Protein AF-A0AAN6ETE1-F1 (afdb_monomer)

Foldseek 3Di:
DDDDDDDDDDPVSVVPPVVVCLPPVPQDKDKDFDDDPVLQVLCRRPVRIDMRHDDDDDDCVVSVVVVVVVVVVVVVVVVVVVVPPPPDDDDDD

Mean predicted aligned error: 8.71 Å

Organism: Exophiala dermatitidis (NCBI:txid5970)

pLDDT: mean 87.1, std 16.94, range [40.69, 98.31]

Sequence (93 aa):
MAMFEVNIFTPAQFGAFIPWLVINRGPLSALVHPNTEDGDELRAHSQRATWLGERVPLDLGVLKKLQDKRRAEAETTTTGTTSSEQQGNGTAA

Structure (mmCIF, N/CA/C/O backbone):
data_AF-A0AAN6ETE1-F1
#
_entry.id   AF-A0AAN6ETE1-F1
#
loop_
_atom_site.group_PDB
_atom_site.id
_atom_site.type_symbol
_atom_site.label_atom_id
_atom_site.label_alt_id
_atom_site.label_comp_id
_atom_site.label_asym_id
_atom_site.label_entity_id
_atom_site.label_seq_id
_atom_site.pdbx_PDB_ins_code
_atom_site.Cartn_x
_atom_site.Cartn_y
_atom_site.Cartn_z
_atom_site.occupancy
_atom_site.B_iso_or_equiv
_atom_site.auth_seq_id
_atom_site.auth_comp_id
_atom_site.auth_asym_id
_atom_site.auth_atom_id
_atom_site.pdbx_PDB_model_num
ATOM 1 N N . MET A 1 1 ? -5.427 -15.755 0.296 1.00 83.25 1 MET A N 1
ATOM 2 C CA . MET A 1 1 ? -4.281 -15.553 -0.618 1.00 83.25 1 MET A CA 1
ATOM 3 C C . MET A 1 1 ? -3.055 -15.242 0.217 1.00 83.25 1 MET A C 1
ATOM 5 O O . MET A 1 1 ? -3.216 -14.616 1.257 1.00 83.25 1 MET A O 1
ATOM 9 N N . ALA A 1 2 ? -1.872 -15.692 -0.194 1.00 92.19 2 ALA A N 1
ATOM 10 C CA . ALA A 1 2 ? -0.629 -15.282 0.456 1.00 92.19 2 ALA A CA 1
ATOM 11 C C . ALA A 1 2 ? -0.242 -13.870 -0.011 1.00 92.19 2 ALA A C 1
ATOM 13 O O . ALA A 1 2 ? -0.455 -13.533 -1.176 1.00 92.19 2 ALA A O 1
ATOM 14 N N . MET A 1 3 ? 0.308 -13.061 0.892 1.00 94.81 3 MET A N 1
ATOM 15 C CA . MET A 1 3 ? 0.819 -11.721 0.602 1.00 94.81 3 MET A CA 1
ATOM 16 C C . MET A 1 3 ? 2.029 -11.422 1.490 1.00 94.81 3 MET A C 1
ATOM 18 O O . MET A 1 3 ? 2.229 -12.087 2.507 1.00 94.81 3 MET A O 1
ATOM 22 N N . PHE A 1 4 ? 2.811 -10.419 1.107 1.00 96.56 4 PHE A N 1
ATOM 23 C CA . PHE A 1 4 ? 3.869 -9.833 1.925 1.00 96.56 4 PHE A CA 1
ATOM 24 C C . PHE A 1 4 ? 3.709 -8.311 1.916 1.00 96.56 4 PHE A C 1
ATOM 26 O O . PHE A 1 4 ? 3.144 -7.759 0.970 1.00 96.56 4 PHE A O 1
ATOM 33 N N . GLU A 1 5 ? 4.204 -7.644 2.955 1.00 96.31 5 GLU A N 1
ATOM 34 C CA . GLU A 1 5 ? 4.224 -6.184 3.026 1.00 96.31 5 GLU A CA 1
ATOM 35 C C . GLU A 1 5 ? 5.640 -5.641 2.835 1.00 96.31 5 GLU A C 1
ATOM 37 O O . GLU A 1 5 ? 6.633 -6.302 3.146 1.00 96.31 5 GLU A O 1
ATOM 42 N N . VAL A 1 6 ? 5.724 -4.413 2.329 1.00 97.06 6 VAL A N 1
ATOM 43 C CA . VAL A 1 6 ? 6.964 -3.640 2.259 1.00 97.06 6 VAL A CA 1
ATOM 44 C C . VAL A 1 6 ? 6.641 -2.228 2.712 1.00 97.06 6 VAL A C 1
ATOM 46 O O . VAL A 1 6 ? 5.827 -1.548 2.089 1.00 97.06 6 VAL A O 1
ATOM 49 N N . ASN A 1 7 ? 7.300 -1.778 3.776 1.00 96.25 7 ASN A N 1
ATOM 50 C CA . ASN A 1 7 ? 7.137 -0.422 4.278 1.00 96.25 7 ASN A CA 1
ATOM 51 C C . ASN A 1 7 ? 8.114 0.532 3.587 1.00 96.25 7 ASN A C 1
ATOM 53 O O . ASN A 1 7 ? 9.320 0.281 3.521 1.00 96.25 7 ASN A O 1
ATOM 57 N N . ILE A 1 8 ? 7.574 1.640 3.086 1.00 96.12 8 ILE A N 1
ATOM 58 C CA . ILE A 1 8 ? 8.318 2.701 2.414 1.00 96.12 8 ILE A CA 1
ATOM 59 C C . ILE A 1 8 ? 8.237 3.954 3.277 1.00 96.12 8 ILE A C 1
ATOM 61 O O . ILE A 1 8 ? 7.145 4.430 3.576 1.00 96.12 8 ILE A O 1
ATOM 65 N N . PHE A 1 9 ? 9.390 4.489 3.674 1.00 94.50 9 PHE A N 1
ATOM 66 C CA . PHE A 1 9 ? 9.459 5.518 4.717 1.00 94.50 9 PHE A CA 1
ATOM 67 C C . PHE A 1 9 ? 9.865 6.896 4.197 1.00 94.50 9 PHE A C 1
ATOM 69 O O . PHE A 1 9 ? 9.755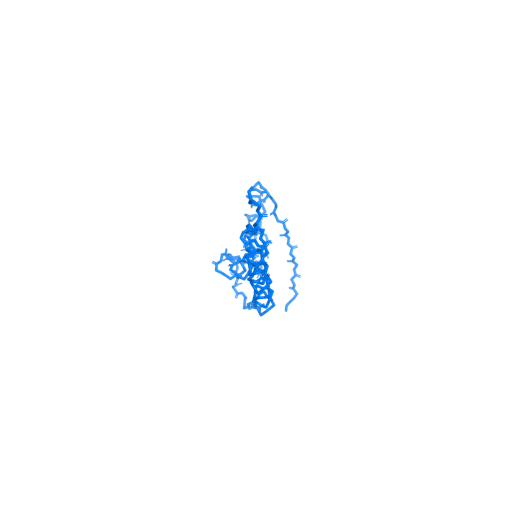 7.879 4.923 1.00 94.50 9 PHE A O 1
ATOM 76 N N . THR A 1 10 ? 10.345 6.991 2.953 1.00 96.06 10 THR A N 1
ATOM 77 C CA . THR A 1 10 ? 10.783 8.267 2.374 1.00 96.06 10 THR A CA 1
ATOM 78 C C . THR A 1 10 ? 10.175 8.513 0.993 1.00 96.06 10 THR A C 1
ATOM 80 O O . THR A 1 10 ? 9.963 7.560 0.234 1.00 96.06 10 THR A O 1
ATOM 83 N N . PRO A 1 11 ? 9.966 9.786 0.601 1.00 95.75 11 PRO A N 1
ATOM 84 C CA . PRO A 1 11 ? 9.512 10.123 -0.749 1.00 95.75 11 PRO A CA 1
ATOM 85 C C . PRO A 1 11 ? 10.446 9.602 -1.848 1.00 95.75 11 PRO A C 1
ATOM 87 O O . PRO A 1 11 ? 9.981 9.169 -2.899 1.00 95.75 11 PRO A O 1
ATOM 90 N N . ALA A 1 12 ? 11.761 9.591 -1.598 1.00 97.94 12 ALA A N 1
ATOM 91 C CA . ALA A 1 12 ? 12.748 9.077 -2.545 1.00 97.94 12 ALA A CA 1
ATOM 92 C C . ALA A 1 12 ? 12.588 7.566 -2.781 1.00 97.94 12 ALA A C 1
ATOM 94 O O . ALA A 1 12 ? 12.592 7.116 -3.926 1.00 97.94 12 ALA A O 1
ATOM 95 N N . GLN A 1 13 ? 12.377 6.782 -1.716 1.00 97.56 13 GLN A N 1
ATOM 96 C CA . GLN A 1 13 ? 12.079 5.353 -1.846 1.00 97.56 13 GLN A CA 1
ATOM 97 C C . GLN A 1 13 ? 10.756 5.125 -2.580 1.00 97.56 13 GLN A C 1
ATOM 99 O O . GLN A 1 13 ? 10.694 4.256 -3.445 1.00 97.56 13 GLN A O 1
ATOM 104 N N . PHE A 1 14 ? 9.719 5.919 -2.291 1.00 97.19 14 PHE A N 1
ATOM 105 C CA . PHE A 1 14 ? 8.432 5.820 -2.985 1.00 97.19 14 PHE A CA 1
ATOM 106 C C . PHE A 1 14 ? 8.584 6.082 -4.489 1.00 97.19 14 PHE A C 1
ATOM 108 O O . PHE A 1 14 ? 8.125 5.284 -5.308 1.00 97.19 14 PHE A O 1
ATOM 115 N N . GLY A 1 15 ? 9.300 7.151 -4.851 1.00 97.44 15 GLY A N 1
ATOM 116 C CA . GLY A 1 15 ? 9.576 7.520 -6.239 1.00 97.44 15 GLY A CA 1
ATOM 117 C C . GLY A 1 15 ? 10.426 6.501 -7.002 1.00 97.44 15 GLY A C 1
ATOM 118 O O . GLY A 1 15 ? 10.306 6.415 -8.219 1.00 97.44 15 GLY A O 1
ATOM 119 N N . ALA A 1 16 ? 11.244 5.701 -6.316 1.00 98.00 16 ALA A N 1
ATOM 120 C CA . ALA A 1 16 ? 12.017 4.628 -6.942 1.00 98.00 16 ALA A CA 1
ATOM 121 C C . ALA A 1 16 ? 11.238 3.302 -7.018 1.00 98.00 16 ALA A C 1
ATOM 123 O O . ALA A 1 16 ? 11.213 2.642 -8.057 1.00 98.00 16 ALA A O 1
ATOM 124 N N . PHE A 1 17 ? 10.591 2.902 -5.921 1.00 98.19 17 PHE A N 1
ATOM 125 C CA . PHE A 1 17 ? 10.030 1.562 -5.763 1.00 98.19 17 PHE A CA 1
ATOM 126 C C . PHE A 1 17 ? 8.698 1.378 -6.490 1.00 98.19 17 PHE A C 1
ATOM 128 O O . PHE A 1 17 ? 8.487 0.351 -7.138 1.00 98.19 17 PHE A O 1
ATOM 135 N N . ILE A 1 18 ? 7.807 2.374 -6.442 1.00 97.81 18 ILE A N 1
ATOM 136 C CA . ILE A 1 18 ? 6.492 2.256 -7.083 1.00 97.81 18 ILE A CA 1
ATOM 137 C C . ILE A 1 18 ? 6.619 2.144 -8.611 1.00 97.81 18 ILE A C 1
ATOM 139 O O . ILE A 1 18 ? 6.043 1.207 -9.169 1.00 97.81 18 ILE A O 1
ATOM 143 N N . PRO A 1 19 ? 7.413 2.979 -9.315 1.00 98.12 19 PRO A N 1
ATOM 144 C CA . PRO A 1 19 ? 7.635 2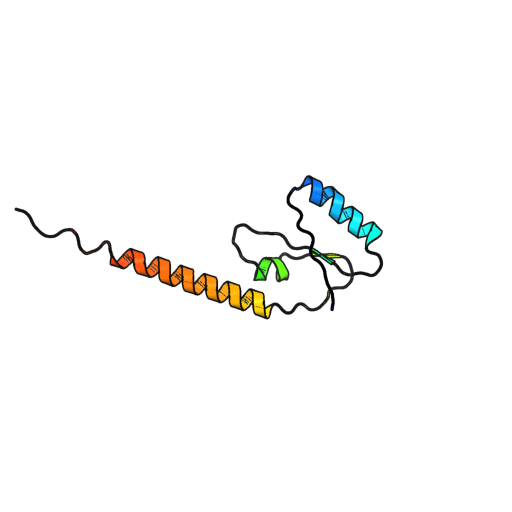.789 -10.750 1.00 98.12 19 PRO A CA 1
ATOM 145 C C . PRO A 1 19 ? 8.320 1.460 -11.085 1.00 98.12 19 PRO A C 1
ATOM 147 O O . PRO A 1 19 ? 7.994 0.838 -12.095 1.00 98.12 19 PRO A O 1
ATOM 150 N N . TRP A 1 20 ? 9.226 0.977 -10.227 1.00 98.31 20 TRP A N 1
ATOM 151 C CA . TRP A 1 20 ? 9.836 -0.338 -10.417 1.00 98.31 20 TRP A CA 1
ATOM 152 C C . TRP A 1 20 ? 8.791 -1.464 -10.366 1.00 98.31 20 TRP A C 1
ATOM 154 O O . TRP A 1 20 ? 8.812 -2.343 -11.229 1.00 98.31 20 TRP A O 1
ATOM 164 N N . LEU A 1 21 ? 7.830 -1.414 -9.433 1.00 98.19 21 LEU A N 1
ATOM 165 C CA . LEU A 1 21 ? 6.721 -2.375 -9.372 1.00 98.19 21 LEU A CA 1
ATOM 166 C C . LEU A 1 21 ? 5.806 -2.299 -10.595 1.00 98.19 21 LEU A C 1
ATOM 168 O O . LEU A 1 21 ? 5.350 -3.341 -11.063 1.00 98.19 21 LEU A O 1
ATOM 172 N N . VAL A 1 22 ? 5.560 -1.103 -11.140 1.00 97.62 22 VAL A N 1
ATOM 173 C CA . VAL A 1 22 ? 4.773 -0.940 -12.378 1.00 97.62 22 VAL A CA 1
ATOM 174 C C . VAL A 1 22 ? 5.368 -1.763 -13.526 1.00 97.62 22 VAL A C 1
ATOM 176 O O . VAL A 1 22 ? 4.612 -2.352 -14.295 1.00 97.62 22 VAL A O 1
ATOM 179 N N . ILE A 1 23 ? 6.698 -1.848 -13.608 1.00 98.00 23 ILE A N 1
ATOM 180 C CA . ILE A 1 23 ? 7.412 -2.575 -14.668 1.00 98.00 23 ILE A CA 1
ATOM 181 C C . ILE A 1 23 ? 7.590 -4.065 -14.323 1.00 98.00 23 ILE A C 1
ATOM 183 O O . ILE A 1 23 ? 7.449 -4.915 -15.199 1.00 98.00 23 ILE A O 1
ATOM 187 N N . ASN A 1 24 ? 7.896 -4.402 -13.064 1.00 98.25 24 ASN A N 1
ATOM 188 C CA . ASN A 1 24 ? 8.455 -5.716 -12.708 1.00 98.25 24 ASN A CA 1
ATOM 189 C C . ASN A 1 24 ? 7.503 -6.659 -11.954 1.00 98.25 24 ASN A C 1
ATOM 191 O O . ASN A 1 24 ? 7.825 -7.835 -11.802 1.00 98.25 24 ASN A O 1
ATOM 195 N N . ARG A 1 25 ? 6.328 -6.208 -11.488 1.00 97.38 25 ARG A N 1
ATOM 196 C CA . ARG A 1 25 ? 5.422 -7.061 -10.682 1.00 97.38 25 ARG A CA 1
ATOM 197 C C . ARG A 1 25 ? 4.785 -8.232 -11.453 1.00 97.38 25 ARG A C 1
ATOM 199 O O . ARG A 1 25 ? 4.147 -9.092 -10.847 1.00 97.38 25 ARG A O 1
ATOM 206 N N . GLY A 1 26 ? 4.888 -8.247 -12.784 1.00 97.25 26 GLY A N 1
ATOM 207 C CA . GLY A 1 26 ? 4.243 -9.249 -13.633 1.00 97.25 26 GLY A CA 1
ATOM 208 C C . GLY A 1 26 ? 2.713 -9.275 -13.450 1.00 97.25 26 GLY A C 1
ATOM 209 O O . GLY A 1 26 ? 2.086 -8.212 -13.413 1.00 97.25 26 GLY A O 1
ATOM 210 N N . PRO A 1 27 ? 2.079 -10.456 -13.330 1.00 96.19 27 PRO A N 1
ATOM 211 C CA . PRO A 1 27 ? 0.627 -10.566 -13.176 1.00 96.19 27 PRO A CA 1
ATOM 212 C C . PRO A 1 27 ? 0.133 -10.283 -11.746 1.00 96.19 27 PRO A C 1
ATOM 214 O O . PRO A 1 27 ? -1.069 -10.308 -11.509 1.00 96.19 27 PRO A O 1
ATOM 217 N N . LEU A 1 28 ? 1.027 -10.034 -10.783 1.00 97.12 28 LEU A N 1
ATOM 218 C CA . LEU A 1 28 ? 0.662 -9.908 -9.371 1.00 97.12 28 LEU A CA 1
ATOM 219 C C . LEU A 1 28 ? -0.010 -8.567 -9.073 1.00 97.12 28 LEU A C 1
ATOM 221 O O . LEU A 1 28 ? 0.482 -7.521 -9.497 1.00 97.12 28 LEU A O 1
ATOM 225 N N . SER A 1 29 ? -1.083 -8.587 -8.288 1.00 97.50 29 SER A N 1
ATOM 226 C CA . SER A 1 29 ? -1.716 -7.375 -7.766 1.00 97.50 29 SER A CA 1
ATOM 227 C C . SER A 1 29 ? -0.989 -6.841 -6.535 1.00 97.50 29 SER A C 1
ATOM 229 O O . SER A 1 29 ? -0.566 -7.617 -5.680 1.00 97.50 29 SER A O 1
ATOM 231 N N . ALA A 1 30 ? -0.899 -5.517 -6.413 1.00 97.88 30 ALA A N 1
ATOM 232 C CA . ALA A 1 30 ? -0.357 -4.852 -5.231 1.00 97.88 30 ALA A CA 1
ATOM 233 C C . ALA A 1 30 ? -1.286 -3.733 -4.747 1.00 97.88 30 ALA A C 1
ATOM 235 O O . ALA A 1 30 ? -1.734 -2.902 -5.542 1.00 97.88 30 ALA A O 1
ATOM 236 N N . LEU A 1 31 ? -1.542 -3.708 -3.440 1.00 98.06 31 LEU A N 1
ATOM 237 C CA . LEU A 1 31 ? -2.217 -2.616 -2.747 1.00 98.06 31 LEU A CA 1
ATOM 238 C C . LEU A 1 31 ? -1.156 -1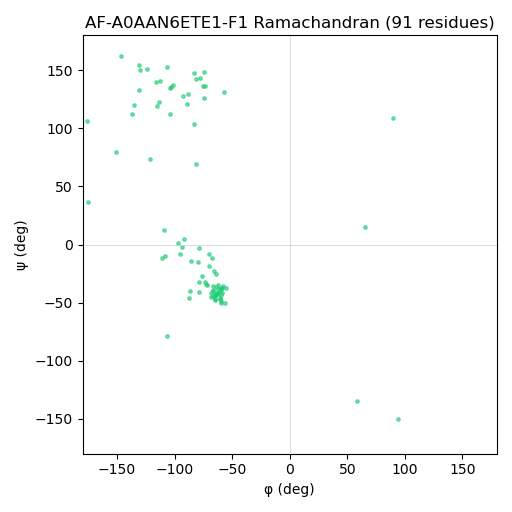.650 -2.213 1.00 98.06 31 LEU A C 1
ATOM 240 O O . LEU A 1 31 ? -0.241 -2.062 -1.508 1.00 98.06 31 LEU A O 1
ATOM 244 N N . VAL A 1 32 ? -1.298 -0.368 -2.526 1.00 97.81 32 VAL A N 1
ATOM 245 C CA . VAL A 1 32 ? -0.468 0.716 -1.996 1.00 97.81 32 VAL A CA 1
ATOM 246 C C . VAL A 1 32 ? -1.372 1.607 -1.159 1.00 97.81 32 VAL A C 1
ATOM 248 O O . VAL A 1 32 ? -2.327 2.167 -1.691 1.00 97.81 32 VAL A O 1
ATOM 251 N N . HIS A 1 33 ? -1.094 1.761 0.131 1.00 97.31 33 HIS A N 1
ATOM 252 C CA . HIS A 1 33 ? -1.826 2.686 0.996 1.00 97.31 33 HIS A CA 1
ATOM 253 C C . HIS A 1 33 ? -0.863 3.667 1.671 1.00 97.31 33 HIS A C 1
ATOM 255 O O . HIS A 1 33 ? 0.305 3.336 1.883 1.00 97.31 33 HIS A O 1
ATOM 261 N N . PRO A 1 34 ? -1.319 4.886 1.999 1.00 95.62 34 PRO A N 1
ATOM 262 C CA . PRO A 1 34 ? -0.540 5.785 2.833 1.00 95.62 34 PRO A CA 1
ATOM 263 C C . PRO A 1 34 ? -0.577 5.320 4.291 1.00 95.62 34 PRO A C 1
ATOM 265 O O . PRO A 1 34 ? -1.596 4.812 4.757 1.00 95.62 34 PRO A O 1
ATOM 268 N N . ASN A 1 35 ? 0.503 5.579 5.020 1.00 92.19 35 ASN A N 1
ATOM 269 C CA . ASN A 1 35 ? 0.481 5.604 6.479 1.00 92.19 35 ASN A CA 1
ATOM 270 C C . ASN A 1 35 ? 0.136 7.034 6.898 1.00 92.19 35 ASN A C 1
ATOM 272 O O . ASN A 1 35 ? 0.824 7.972 6.490 1.00 92.19 35 ASN A O 1
ATOM 276 N N . THR A 1 36 ? -0.959 7.218 7.632 1.00 86.56 36 THR A N 1
ATOM 277 C CA . THR A 1 36 ? -1.480 8.549 7.966 1.00 86.56 36 THR A CA 1
ATOM 278 C C . THR A 1 36 ? -1.352 8.845 9.455 1.00 86.56 36 THR A C 1
ATOM 280 O O . THR A 1 36 ? -1.588 7.984 10.296 1.00 86.56 36 THR A O 1
ATOM 283 N N . GLU A 1 37 ? -0.999 10.088 9.790 1.00 87.94 37 GLU A N 1
ATOM 284 C CA . GLU A 1 37 ? -0.825 10.531 11.184 1.00 87.94 37 GLU A CA 1
ATOM 285 C C . GLU A 1 37 ? -2.139 10.520 11.982 1.00 87.94 37 GLU A C 1
ATOM 287 O O . GLU A 1 37 ? -2.124 10.403 13.202 1.00 87.94 37 GLU A O 1
ATOM 292 N N . ASP A 1 38 ? -3.284 10.587 11.292 1.00 89.06 38 ASP A N 1
ATOM 293 C CA . ASP A 1 38 ? -4.619 10.498 11.897 1.00 89.06 38 ASP A CA 1
ATOM 294 C C . ASP A 1 38 ? -4.966 9.088 12.426 1.00 89.06 38 ASP A C 1
ATOM 296 O O . ASP A 1 38 ? -5.994 8.918 13.084 1.00 89.06 38 ASP A O 1
ATOM 300 N N . GLY A 1 39 ? -4.137 8.071 12.146 1.00 86.31 39 GLY A N 1
ATOM 301 C CA . GLY A 1 39 ? -4.341 6.690 12.595 1.00 86.31 39 GLY A CA 1
ATOM 302 C C . GLY A 1 39 ? -5.579 6.002 11.999 1.00 86.31 39 GLY A C 1
ATOM 303 O O . GLY A 1 39 ? -6.034 4.969 12.518 1.00 86.31 39 GLY A O 1
ATOM 304 N N . ASP A 1 40 ? -6.160 6.560 10.930 1.00 93.19 40 ASP A N 1
ATOM 305 C CA . ASP A 1 40 ? -7.336 6.017 10.245 1.00 93.19 40 ASP A CA 1
ATOM 306 C C . ASP A 1 40 ? -6.952 4.897 9.264 1.00 93.19 40 ASP A C 1
ATOM 308 O O . ASP A 1 40 ? -7.047 5.026 8.040 1.00 93.19 40 ASP A O 1
ATOM 312 N N . GLU A 1 41 ? -6.523 3.768 9.831 1.00 94.12 41 GLU A N 1
ATOM 313 C CA . GLU A 1 41 ? -6.088 2.586 9.079 1.00 94.12 41 GLU A CA 1
ATOM 314 C C . GLU A 1 41 ? -7.179 2.039 8.157 1.00 94.12 41 GLU A C 1
ATOM 316 O O . GLU A 1 41 ? -6.902 1.627 7.030 1.00 94.12 41 GLU A O 1
ATOM 321 N N . LEU A 1 42 ? -8.440 2.066 8.597 1.00 95.75 42 LEU A N 1
ATOM 322 C CA . LEU A 1 42 ? -9.553 1.605 7.775 1.00 95.75 42 LEU A CA 1
ATOM 323 C C . LEU A 1 42 ? -9.651 2.435 6.495 1.00 95.75 42 LEU A C 1
ATOM 325 O O . LEU A 1 42 ? -9.800 1.881 5.402 1.00 95.75 42 LEU A O 1
ATOM 329 N N . ARG A 1 43 ? -9.552 3.762 6.609 1.00 95.50 43 ARG A N 1
ATOM 330 C CA . ARG A 1 43 ? -9.597 4.664 5.458 1.00 95.50 43 ARG A CA 1
ATOM 331 C C . ARG A 1 43 ? -8.329 4.594 4.614 1.00 95.50 43 ARG A C 1
ATOM 333 O O . ARG A 1 43 ? -8.436 4.691 3.389 1.00 95.50 43 ARG A O 1
ATOM 340 N N . ALA A 1 44 ? -7.169 4.396 5.239 1.00 96.56 44 ALA A N 1
ATOM 341 C CA . ALA A 1 44 ? -5.899 4.172 4.553 1.00 96.56 44 ALA A CA 1
ATOM 342 C C . ALA A 1 44 ? -5.992 2.980 3.590 1.00 96.56 44 ALA A C 1
ATOM 344 O O . ALA A 1 44 ? -5.723 3.132 2.401 1.00 96.56 44 ALA A O 1
ATOM 345 N N . HIS A 1 45 ? -6.483 1.838 4.078 1.00 96.25 45 HIS A N 1
ATOM 346 C CA . HIS A 1 45 ? -6.564 0.587 3.319 1.00 96.25 45 HIS A CA 1
ATOM 347 C C . HIS A 1 45 ? -7.760 0.510 2.356 1.00 96.25 45 HIS A C 1
ATOM 349 O O . HIS A 1 45 ? -7.786 -0.354 1.481 1.00 96.25 45 HIS A O 1
ATOM 355 N N . SER A 1 46 ? -8.754 1.394 2.498 1.00 95.81 46 SER A N 1
ATOM 356 C CA . SER A 1 46 ? -9.946 1.423 1.640 1.00 95.81 46 SER A CA 1
ATOM 357 C C . SER A 1 46 ? -9.932 2.592 0.654 1.00 95.81 46 SER A C 1
ATOM 359 O O . SER A 1 46 ? -9.640 2.419 -0.525 1.00 95.81 46 SER A O 1
ATOM 361 N N . GLN A 1 47 ? -10.261 3.793 1.124 1.00 95.81 47 GLN A N 1
ATOM 362 C CA . GLN A 1 47 ? -10.529 4.963 0.286 1.00 95.81 47 GLN A CA 1
ATOM 363 C C . GLN A 1 47 ? -9.257 5.634 -0.228 1.00 95.81 47 GLN A C 1
ATOM 365 O O . GLN A 1 47 ? -9.273 6.230 -1.302 1.00 95.81 47 GLN A O 1
ATOM 370 N N . ARG A 1 48 ? -8.178 5.590 0.559 1.00 96.25 48 ARG A N 1
ATOM 371 C CA . ARG A 1 48 ? -6.900 6.238 0.228 1.00 96.25 48 ARG A CA 1
ATOM 372 C C . ARG A 1 48 ? -5.931 5.288 -0.487 1.00 96.25 48 ARG A C 1
ATOM 374 O O . ARG A 1 48 ? -4.843 5.715 -0.862 1.00 96.25 48 ARG A O 1
ATOM 381 N N . ALA A 1 49 ? -6.312 4.026 -0.676 1.00 97.38 49 ALA A N 1
ATOM 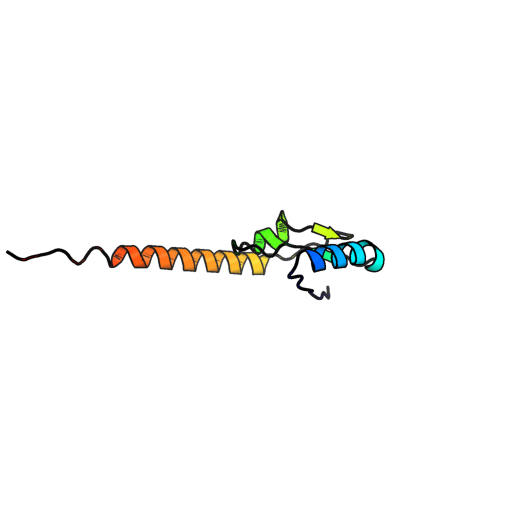382 C CA . ALA A 1 49 ? -5.458 3.030 -1.296 1.00 97.38 49 ALA A CA 1
ATOM 383 C C . ALA A 1 49 ? -5.505 3.085 -2.830 1.00 97.38 49 ALA A C 1
ATOM 385 O O . ALA A 1 49 ? -6.532 3.365 -3.451 1.00 97.38 49 ALA A O 1
ATOM 386 N N . THR A 1 50 ? -4.377 2.755 -3.445 1.00 97.44 50 THR A N 1
ATOM 387 C CA . THR A 1 50 ? -4.196 2.605 -4.888 1.00 97.44 50 THR A CA 1
ATOM 388 C C . THR A 1 50 ? -3.847 1.158 -5.205 1.00 97.44 50 THR A C 1
ATOM 390 O O . THR A 1 50 ? -3.062 0.530 -4.501 1.00 97.44 50 THR A O 1
ATOM 393 N N . TRP A 1 51 ? -4.410 0.631 -6.288 1.00 98.06 51 TRP A N 1
ATOM 394 C CA . TRP A 1 51 ? -4.094 -0.708 -6.776 1.00 98.06 51 TRP A CA 1
ATOM 395 C C . TRP A 1 51 ? -3.177 -0.647 -7.990 1.00 98.06 51 TRP A C 1
ATOM 397 O O . TRP A 1 51 ? -3.431 0.111 -8.927 1.00 98.06 51 TRP A O 1
ATOM 407 N N . LEU A 1 52 ? -2.157 -1.501 -7.994 1.00 98.00 52 LEU A N 1
ATOM 408 C CA . LEU A 1 52 ? -1.373 -1.838 -9.175 1.00 98.00 52 LEU A CA 1
ATOM 409 C C . LEU A 1 52 ? -1.815 -3.225 -9.653 1.00 98.00 52 LEU A C 1
ATOM 411 O O . LEU A 1 52 ? -1.565 -4.219 -8.975 1.00 98.00 52 LEU A O 1
ATOM 415 N N . GLY A 1 53 ? -2.465 -3.294 -10.816 1.00 96.44 53 GLY A N 1
ATOM 416 C CA . GLY A 1 53 ? -3.039 -4.536 -11.345 1.00 96.44 53 GLY A CA 1
ATOM 417 C C . GLY A 1 53 ? -4.513 -4.720 -10.980 1.00 96.44 53 GLY A C 1
ATOM 418 O O . GLY A 1 53 ? -5.258 -3.746 -10.862 1.00 96.44 53 GLY A O 1
ATOM 419 N N . GLU A 1 54 ? -4.945 -5.973 -10.849 1.00 96.94 54 GLU A N 1
ATOM 420 C CA . GLU A 1 54 ? -6.338 -6.312 -10.551 1.00 96.94 54 GLU A CA 1
ATOM 421 C C . GLU A 1 54 ? -6.677 -6.000 -9.088 1.00 96.94 54 GLU A C 1
ATOM 423 O O . GLU A 1 54 ? -5.906 -6.308 -8.177 1.00 96.94 54 GLU A O 1
ATOM 428 N N . ARG A 1 55 ? -7.843 -5.399 -8.844 1.00 96.88 55 ARG A N 1
ATOM 429 C CA . ARG A 1 55 ? -8.305 -5.136 -7.479 1.00 96.88 55 ARG A CA 1
ATOM 430 C C . ARG A 1 55 ? -8.784 -6.432 -6.840 1.00 96.88 55 ARG A C 1
ATOM 432 O O . ARG A 1 55 ? -9.685 -7.075 -7.368 1.00 96.88 55 ARG A O 1
ATOM 439 N N . VAL A 1 56 ? -8.241 -6.760 -5.673 1.00 96.06 56 VAL A N 1
ATOM 440 C CA . VAL A 1 56 ? -8.660 -7.935 -4.900 1.00 96.06 56 VAL A CA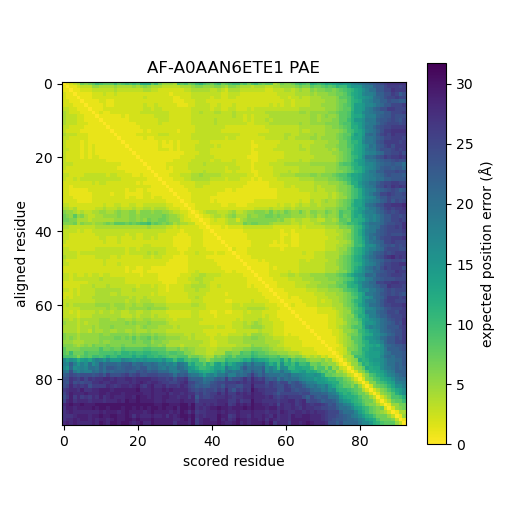 1
ATOM 441 C C . VAL A 1 56 ? -9.576 -7.490 -3.753 1.00 96.06 56 VAL A C 1
ATOM 443 O O . VAL A 1 56 ? -9.276 -6.486 -3.101 1.00 96.06 56 VAL A O 1
ATOM 446 N N . PRO A 1 57 ? -10.687 -8.197 -3.472 1.00 95.00 57 PRO A N 1
ATOM 447 C CA . PRO A 1 57 ? -11.516 -7.918 -2.303 1.00 95.00 57 PRO A CA 1
ATOM 448 C C . PRO A 1 57 ? -10.712 -8.011 -0.999 1.00 95.00 57 PRO A C 1
ATOM 450 O O . PRO A 1 57 ? -10.009 -8.993 -0.766 1.00 95.00 57 PRO A O 1
ATOM 453 N N . LEU A 1 58 ? -10.838 -6.994 -0.145 1.00 95.12 58 LEU A N 1
ATOM 454 C CA . LEU A 1 58 ? -10.169 -6.930 1.155 1.00 95.12 58 LEU A CA 1
ATOM 455 C C . LEU A 1 58 ? -11.164 -7.219 2.281 1.00 95.12 58 LEU A C 1
ATOM 457 O O . LEU A 1 58 ? -12.253 -6.642 2.311 1.00 95.12 58 LEU A O 1
ATOM 461 N N . ASP A 1 59 ? -10.766 -8.054 3.241 1.00 95.00 59 ASP A N 1
ATOM 462 C CA . ASP A 1 59 ? -11.462 -8.160 4.524 1.00 95.00 59 ASP A CA 1
ATOM 463 C C . ASP A 1 59 ? -10.972 -7.047 5.459 1.00 95.00 59 ASP A C 1
ATOM 465 O O . ASP A 1 59 ? -9.877 -7.101 6.018 1.00 95.00 59 ASP A O 1
ATOM 469 N N . LEU A 1 60 ? -11.797 -6.013 5.614 1.00 96.38 60 LEU A N 1
ATOM 470 C CA . LEU A 1 60 ? -11.507 -4.852 6.458 1.00 96.38 60 LEU A CA 1
ATOM 471 C C . LEU A 1 60 ? -12.038 -5.010 7.893 1.00 96.38 60 LEU A C 1
ATOM 473 O O . LEU A 1 60 ? -11.959 -4.069 8.689 1.00 96.38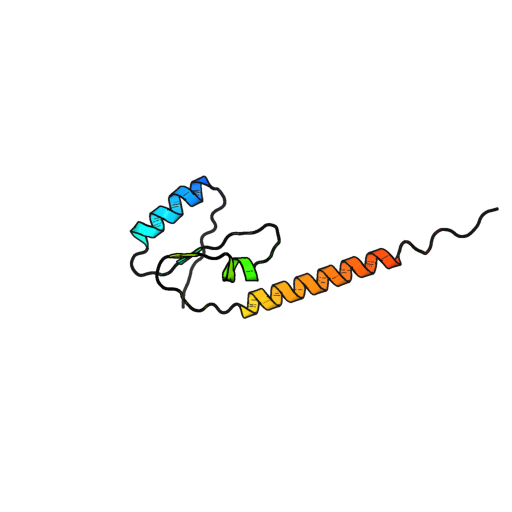 60 LEU A O 1
ATOM 477 N N . GLY A 1 61 ? -12.594 -6.175 8.245 1.00 96.56 61 GLY A N 1
ATOM 478 C CA . GLY A 1 61 ? -13.263 -6.398 9.526 1.00 96.56 61 GLY A CA 1
ATOM 479 C C . GLY A 1 61 ? -12.349 -6.177 10.731 1.00 96.56 61 GLY A C 1
ATOM 480 O O . GLY A 1 61 ? -12.779 -5.609 11.736 1.00 96.56 61 GLY A O 1
ATOM 481 N N . VAL A 1 62 ? -11.077 -6.570 10.626 1.00 94.69 62 VAL A N 1
ATOM 482 C CA . VAL A 1 62 ? -10.080 -6.361 11.690 1.00 94.69 62 VAL A CA 1
ATOM 483 C C . VAL A 1 62 ? -9.753 -4.876 11.860 1.00 94.69 62 VAL A C 1
ATOM 485 O O . VAL A 1 62 ? -9.767 -4.381 12.986 1.00 94.69 62 VAL A O 1
ATOM 488 N N . 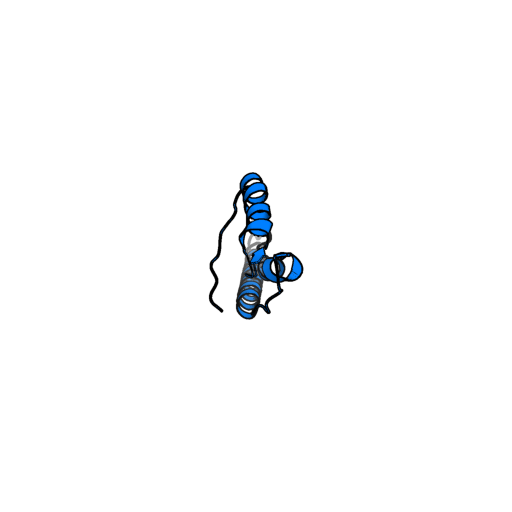LEU A 1 63 ? -9.534 -4.147 10.761 1.00 94.75 63 LEU A N 1
ATOM 489 C CA . LEU A 1 63 ? -9.227 -2.712 10.799 1.00 94.75 63 LEU A CA 1
ATOM 490 C C . LEU A 1 63 ? -10.381 -1.903 11.392 1.00 94.75 63 LEU A C 1
ATOM 492 O O . LEU A 1 63 ? -10.154 -1.032 12.230 1.00 94.75 63 LEU A O 1
ATOM 496 N N . LYS A 1 64 ? -11.621 -2.244 11.023 1.00 95.44 64 LYS A N 1
ATOM 497 C CA . LYS A 1 64 ? -12.817 -1.620 11.593 1.00 95.44 64 LYS A CA 1
ATOM 498 C C . LYS A 1 64 ? -12.896 -1.831 13.109 1.00 95.44 64 LYS A C 1
ATOM 500 O O . LYS A 1 64 ? -13.018 -0.863 13.847 1.00 95.44 64 LYS A O 1
ATOM 505 N N . LYS A 1 65 ? -12.739 -3.074 13.584 1.00 95.50 65 LYS A N 1
ATOM 506 C CA . LYS A 1 65 ? -12.758 -3.391 15.027 1.00 95.50 65 LYS A CA 1
ATOM 507 C C . LYS A 1 65 ? -11.674 -2.641 15.805 1.00 95.50 65 LYS A C 1
ATOM 509 O O . LYS A 1 65 ? -11.939 -2.154 16.901 1.00 95.50 65 LYS A O 1
ATOM 514 N N . LEU A 1 66 ? -10.462 -2.550 15.253 1.00 91.88 66 LEU A N 1
ATOM 515 C CA . LEU A 1 66 ? -9.362 -1.801 15.868 1.00 91.88 66 LEU A CA 1
ATOM 516 C C . LEU A 1 66 ? -9.678 -0.306 15.952 1.00 91.88 66 LEU A C 1
ATOM 518 O O . LEU A 1 66 ? -9.421 0.316 16.981 1.00 91.88 66 LEU A O 1
ATOM 522 N N . GLN A 1 67 ? -10.258 0.269 14.899 1.00 92.06 67 GLN A N 1
ATOM 523 C CA . GLN A 1 67 ? -10.645 1.675 14.888 1.00 92.06 67 GLN A CA 1
ATOM 524 C C . GLN A 1 67 ? -11.772 1.973 15.884 1.00 92.06 67 GLN A C 1
ATOM 526 O O . GLN A 1 67 ? -11.668 2.947 16.628 1.00 92.06 67 GLN A O 1
ATOM 531 N N . ASP A 1 68 ? -12.804 1.129 15.939 1.00 93.75 68 ASP A N 1
ATOM 532 C CA . ASP A 1 68 ? -13.917 1.262 16.885 1.00 93.75 68 ASP A CA 1
ATOM 533 C C . ASP A 1 68 ? -13.411 1.201 18.335 1.00 93.75 68 ASP A C 1
ATOM 535 O O . ASP A 1 68 ? -13.770 2.042 19.161 1.00 93.75 68 ASP A O 1
ATOM 539 N N . LYS A 1 69 ? -12.497 0.265 18.630 1.00 92.69 69 LYS A N 1
ATOM 540 C CA . LYS A 1 69 ? -11.846 0.163 19.943 1.00 92.69 69 LYS A CA 1
ATOM 541 C C . LYS A 1 69 ? -11.066 1.435 20.299 1.00 92.69 69 LYS A C 1
ATOM 543 O O . LYS A 1 69 ? -11.263 1.971 21.385 1.00 92.69 69 LYS A O 1
ATOM 548 N N . ARG A 1 70 ? -10.226 1.946 19.385 1.00 89.31 70 ARG A N 1
ATOM 549 C CA . ARG A 1 70 ? -9.452 3.185 19.611 1.00 89.31 70 ARG A CA 1
ATOM 550 C C . ARG A 1 70 ? -10.352 4.392 19.884 1.00 89.31 70 ARG A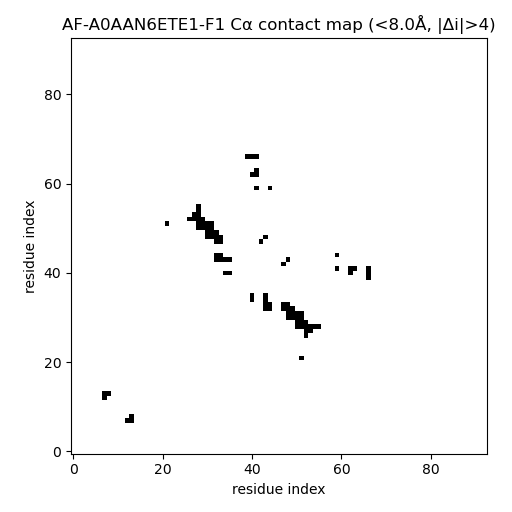 C 1
ATOM 552 O O . ARG A 1 70 ? -10.021 5.220 20.726 1.00 89.31 70 ARG A O 1
ATOM 559 N N . ARG A 1 71 ? -11.491 4.489 19.192 1.00 89.19 71 ARG A N 1
ATOM 560 C CA . ARG A 1 71 ? -12.480 5.557 19.412 1.00 89.19 71 ARG A CA 1
ATOM 561 C C . ARG A 1 71 ? -13.107 5.470 20.804 1.00 89.19 71 ARG A C 1
ATOM 563 O O . ARG A 1 71 ? -13.108 6.468 21.517 1.00 89.19 71 ARG A O 1
ATOM 570 N N . ALA A 1 72 ? -13.546 4.282 21.219 1.00 92.12 72 ALA A N 1
ATOM 571 C CA . ALA A 1 72 ? -14.124 4.072 22.548 1.00 92.12 72 ALA A CA 1
ATOM 572 C C . ALA A 1 72 ? -13.134 4.404 23.689 1.00 92.12 72 ALA A C 1
ATOM 574 O O . ALA A 1 72 ? -13.507 5.009 24.697 1.00 92.12 72 ALA A O 1
ATOM 575 N N . GLU A 1 73 ? -11.855 4.049 23.527 1.00 90.81 73 GLU A N 1
ATOM 576 C CA . GLU A 1 73 ? -10.790 4.372 24.493 1.00 90.81 73 GLU A CA 1
ATOM 577 C C . GLU A 1 73 ? -10.515 5.885 24.578 1.00 90.81 73 GLU A C 1
ATOM 579 O O . GLU A 1 73 ? -10.344 6.429 25.676 1.00 90.81 73 GLU A O 1
ATOM 584 N N . ALA A 1 74 ? -10.525 6.585 23.439 1.00 86.56 74 ALA A N 1
ATOM 585 C CA . ALA A 1 74 ? -10.357 8.036 23.396 1.00 86.56 74 ALA A CA 1
ATOM 586 C C . ALA A 1 74 ? -11.522 8.771 24.087 1.00 86.56 74 ALA A C 1
ATOM 588 O O . ALA A 1 74 ? -11.284 9.654 24.910 1.00 86.56 74 ALA A O 1
ATOM 589 N N . GLU A 1 75 ? -12.768 8.357 23.836 1.00 84.38 75 GLU A N 1
ATOM 590 C CA . GLU A 1 75 ? -13.974 8.932 24.460 1.00 84.38 75 GLU A CA 1
ATOM 591 C C . GLU A 1 75 ? -13.993 8.743 25.988 1.00 84.38 75 GLU A C 1
ATOM 593 O O . GLU A 1 75 ? -14.359 9.654 26.741 1.00 84.38 75 GLU A O 1
ATOM 598 N N . THR A 1 76 ? -13.527 7.586 26.464 1.00 79.56 76 THR A N 1
ATOM 599 C CA . THR A 1 76 ? -13.413 7.296 27.903 1.00 79.56 76 THR A CA 1
ATOM 600 C C . THR A 1 76 ? -12.366 8.196 2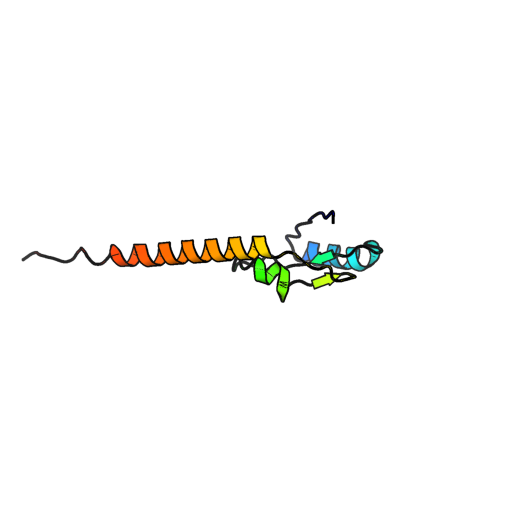8.572 1.00 79.56 76 THR A C 1
ATOM 602 O O . THR A 1 76 ? -12.588 8.699 29.674 1.00 79.56 76 THR A O 1
ATOM 605 N N . THR A 1 77 ? -11.250 8.458 27.885 1.00 72.25 77 THR A N 1
ATOM 606 C CA . THR A 1 77 ? -10.167 9.318 28.390 1.00 72.25 77 THR A CA 1
ATOM 607 C C . THR A 1 77 ? -10.606 10.781 28.490 1.00 72.25 77 THR A C 1
ATOM 609 O O . THR A 1 77 ? -10.349 11.433 29.499 1.00 72.25 77 THR A O 1
ATOM 612 N N . THR A 1 78 ? -11.333 11.294 27.492 1.00 67.44 78 THR A N 1
ATOM 613 C CA . THR A 1 78 ? -11.831 12.681 27.499 1.00 67.44 78 THR A CA 1
ATOM 614 C C . THR A 1 78 ? -12.873 12.925 28.595 1.00 67.44 78 THR A C 1
ATOM 616 O O . THR A 1 78 ? -12.872 13.985 29.215 1.00 67.44 78 THR A O 1
ATOM 619 N N . THR A 1 79 ? -13.723 11.939 28.890 1.00 60.94 79 THR A N 1
ATOM 620 C CA . THR A 1 79 ? -14.792 12.082 29.897 1.00 60.94 79 THR A CA 1
ATOM 621 C C . THR A 1 79 ? -14.259 12.009 31.341 1.00 60.94 79 THR A C 1
ATOM 623 O O . THR A 1 79 ? -14.826 12.618 32.250 1.00 60.94 79 THR A O 1
ATOM 626 N N . GLY A 1 80 ? -13.134 11.317 31.569 1.00 54.56 80 GLY A N 1
ATOM 627 C CA . GLY A 1 80 ? -12.502 11.194 32.890 1.00 54.56 80 GLY A CA 1
ATOM 628 C C . GLY A 1 80 ? -11.812 12.471 33.389 1.00 54.56 80 GLY A C 1
ATOM 629 O O . GLY A 1 80 ? -11.857 12.759 34.583 1.00 54.56 80 GLY A O 1
ATOM 630 N N . THR A 1 81 ? -11.223 13.272 32.496 1.00 53.56 81 THR A N 1
ATOM 631 C CA . THR A 1 81 ? -10.482 14.492 32.874 1.00 53.56 81 THR A CA 1
ATOM 632 C C . THR A 1 81 ? -11.398 15.637 33.315 1.00 53.56 81 THR A C 1
ATOM 634 O O . THR A 1 81 ? -11.054 16.378 34.231 1.00 53.56 81 THR A O 1
ATOM 637 N N . THR A 1 82 ? -12.608 15.757 32.761 1.00 51.53 82 THR A N 1
ATOM 638 C CA . THR A 1 82 ? -13.540 16.840 33.136 1.00 51.53 82 THR A CA 1
ATOM 639 C C . THR A 1 82 ? -14.116 16.683 34.553 1.00 51.53 82 THR A C 1
ATOM 641 O O . THR A 1 82 ? -14.573 17.658 35.142 1.00 51.53 82 THR A O 1
ATOM 644 N N . SER A 1 83 ? -14.059 15.485 35.146 1.00 52.56 83 SER A N 1
ATOM 645 C CA . SER A 1 83 ? -14.637 15.222 36.477 1.00 52.56 83 SER A CA 1
ATOM 646 C C . SER A 1 83 ? -13.703 15.554 37.653 1.00 52.56 83 SER A C 1
ATOM 648 O O . SER A 1 83 ? -14.171 15.637 38.787 1.00 52.56 83 SER A O 1
ATOM 650 N N . SER A 1 84 ? -12.400 15.763 37.417 1.00 54.62 84 SER A N 1
ATOM 651 C CA . SER A 1 84 ? -11.418 16.047 38.482 1.00 54.62 84 SER A CA 1
ATOM 652 C C . SER A 1 84 ? -11.140 17.535 38.731 1.00 54.62 84 SER A C 1
ATOM 654 O O . SER A 1 84 ? -10.487 17.866 39.715 1.00 54.62 84 SER A O 1
ATOM 656 N N . GLU A 1 85 ? -11.643 18.444 37.890 1.00 49.19 85 GLU A N 1
ATOM 657 C CA . GLU A 1 85 ? -11.351 19.889 37.981 1.00 49.19 85 GLU A CA 1
ATOM 658 C C . GLU A 1 85 ? -12.422 20.715 38.720 1.00 49.19 85 GLU A C 1
ATOM 660 O O . GLU A 1 85 ? -12.271 21.923 38.885 1.00 49.19 85 GLU A O 1
ATOM 665 N N . GLN A 1 86 ? -13.490 20.082 39.227 1.00 49.28 86 GLN A N 1
ATOM 666 C CA . GLN A 1 86 ? -14.608 20.773 39.894 1.00 49.28 86 GLN A CA 1
ATOM 667 C C . GLN A 1 86 ? -14.703 20.555 41.418 1.00 49.28 86 GLN A C 1
ATOM 669 O O . GLN A 1 86 ? -15.695 20.941 42.036 1.00 49.28 86 GLN A O 1
ATOM 674 N N . GLN A 1 87 ? -13.669 19.996 42.055 1.00 48.56 87 GLN A N 1
ATOM 675 C CA . GLN A 1 87 ? -13.559 19.885 43.518 1.00 48.56 87 GLN A CA 1
ATOM 676 C C . GLN A 1 87 ? -12.297 20.592 44.015 1.00 48.56 87 GLN A C 1
ATOM 678 O O . GLN A 1 87 ? -11.309 19.963 44.378 1.00 48.56 87 GLN A O 1
ATOM 683 N N . GLY A 1 88 ? -12.305 21.924 44.009 1.00 49.34 88 GLY A N 1
ATOM 684 C CA . GLY A 1 88 ? -11.130 22.667 44.455 1.00 49.34 88 GLY A CA 1
ATOM 685 C C . GLY A 1 88 ? -11.278 24.177 44.507 1.00 49.34 88 GLY A C 1
ATOM 686 O O . GLY A 1 88 ? -10.322 24.868 44.190 1.00 49.34 88 GLY A O 1
ATOM 687 N N . ASN A 1 89 ? -12.440 24.718 44.885 1.00 51.91 89 ASN A N 1
ATOM 688 C CA . ASN A 1 89 ? -12.457 26.089 45.396 1.00 51.91 89 ASN A CA 1
ATOM 689 C C . ASN A 1 89 ? -13.592 26.299 46.401 1.00 51.91 89 ASN A C 1
ATOM 691 O O . ASN A 1 89 ? -14.668 26.799 46.080 1.00 51.91 89 ASN A O 1
ATOM 695 N N . GLY A 1 90 ? -13.348 25.851 47.629 1.00 51.06 90 GLY A N 1
ATOM 696 C CA . GLY A 1 90 ? -14.202 26.122 48.771 1.00 51.06 90 GLY A CA 1
ATOM 697 C C . GLY A 1 90 ? -13.351 26.469 49.986 1.00 51.06 90 GLY A C 1
ATOM 698 O O . GLY A 1 90 ? -12.735 25.582 50.565 1.00 51.06 90 GLY A O 1
ATOM 699 N N . THR A 1 91 ? -13.452 27.730 50.414 1.00 48.00 91 THR A N 1
ATOM 700 C CA . THR A 1 91 ? -13.192 28.239 51.777 1.00 48.00 91 THR A CA 1
ATOM 701 C C . THR A 1 91 ? -11.768 28.694 52.128 1.00 48.00 91 THR A C 1
ATOM 703 O O . THR A 1 91 ? -10.888 27.881 52.378 1.00 48.00 91 THR A O 1
ATOM 706 N N . ALA A 1 92 ? -11.607 30.014 52.274 1.00 41.53 92 ALA A N 1
ATOM 707 C CA . ALA A 1 92 ? -11.057 30.727 53.444 1.00 41.53 92 ALA A CA 1
ATOM 708 C C . ALA A 1 92 ? -11.183 32.236 53.128 1.00 41.53 92 ALA A C 1
ATOM 710 O O . ALA A 1 92 ? -10.694 32.672 52.091 1.00 41.53 92 ALA A O 1
ATOM 711 N N . ALA A 1 93 ? -12.128 32.947 53.754 1.00 40.69 93 ALA A N 1
ATOM 712 C CA . ALA A 1 93 ? -11.956 33.713 54.999 1.00 40.69 93 ALA A CA 1
ATOM 713 C C . ALA A 1 93 ? -11.108 34.978 54.793 1.00 40.69 93 ALA A C 1
ATOM 715 O O . ALA A 1 93 ? -9.896 34.837 54.532 1.00 40.69 93 ALA A O 1
#

Radius of gyration: 21.95 Å; Cα contacts (8 Å, |Δi|>4): 47; chains: 1; bounding box: 28×49×70 Å

InterPro domains:
  IPR014980 Dopa 4,5-dioxygenase [PF08883] (1-60)
  IPR014980 Dopa 4,5-dioxygenase [PTHR36423] (2-65)
  IPR023389 DOPA-like superfamily [G3DSA:3.30.70.1240] (1-72)
  IPR023389 DOPA-like superfamily [SSF143410] (1-63)

Secondary structure (DSSP, 8-state):
---------SHHHHHHHHHHHHHH-TT--EEE----TT--HHHHHTTS-EEESSPPP---HHHHHHHHHHHHHHHHHHHHHTTSSSS------

Solvent-accessible surface area (backbone atoms only — not comparable to full-atom values): 6152 Å² total; per-residue (Å²): 133,91,85,87,89,82,90,75,90,45,72,69,54,46,68,52,50,54,61,47,44,76,74,66,48,73,93,52,58,45,83,45,57,61,89,60,94,84,68,53,57,48,47,21,69,55,80,60,38,46,67,47,70,68,84,72,93,77,88,56,66,64,44,46,54,52,52,54,50,54,50,55,54,50,55,53,54,60,61,58,60,68,70,70,75,79,80,83,86,80,90,80,135